Protein AF-A0A7V8VIJ5-F1 (afdb_monomer_lite)

Sequence (74 aa):
SWIRLPSATAEELTALREALRPARLQLTDAPAELRAELDPWDVAEGPELELMRRVKERFDPKRVLNPGIYVGGI

Structure (mmCIF, N/CA/C/O backbone):
data_AF-A0A7V8VIJ5-F1
#
_entry.id   AF-A0A7V8VIJ5-F1
#
loop_
_atom_site.group_PDB
_atom_site.id
_atom_site.type_symbol
_atom_site.label_atom_id
_atom_site.label_alt_id
_atom_site.label_comp_id
_atom_site.label_asym_id
_atom_site.label_entity_id
_atom_site.label_seq_id
_atom_site.pdbx_PDB_ins_code
_atom_site.Cartn_x
_atom_site.Cartn_y
_atom_site.Cartn_z
_atom_site.occupancy
_atom_site.B_iso_or_equiv
_atom_site.auth_seq_id
_atom_site.auth_comp_id
_atom_site.auth_asym_id
_atom_site.auth_atom_id
_atom_site.pdbx_PDB_model_num
ATOM 1 N N . SER A 1 1 ? -4.746 -3.599 -17.811 1.00 82.50 1 SER A N 1
ATOM 2 C CA . SER A 1 1 ? -4.990 -5.027 -18.095 1.00 82.50 1 SER A CA 1
ATOM 3 C C . SER A 1 1 ? -4.935 -5.785 -16.782 1.00 82.50 1 SER A C 1
ATOM 5 O O . SER A 1 1 ? -4.207 -5.336 -15.906 1.00 82.50 1 SER A O 1
ATOM 7 N N . TRP A 1 2 ? -5.692 -6.870 -16.622 1.00 88.75 2 TRP A N 1
ATOM 8 C CA . TRP A 1 2 ? -5.687 -7.680 -15.398 1.00 88.75 2 TRP A CA 1
ATOM 9 C C . TRP A 1 2 ? -4.868 -8.948 -15.626 1.00 88.75 2 TRP A C 1
ATOM 11 O O . TRP A 1 2 ? -5.052 -9.617 -16.640 1.00 88.75 2 TRP A O 1
ATOM 21 N N . ILE A 1 3 ? -3.972 -9.270 -14.694 1.00 90.56 3 ILE A N 1
ATOM 22 C CA . ILE A 1 3 ? -3.167 -10.495 -14.719 1.00 90.56 3 ILE A CA 1
ATOM 23 C C . ILE A 1 3 ? -3.434 -11.231 -13.412 1.00 90.56 3 ILE A C 1
ATOM 25 O O . ILE A 1 3 ? -3.378 -10.628 -12.342 1.00 90.56 3 ILE A O 1
ATOM 29 N N . ARG A 1 4 ? -3.732 -12.529 -13.498 1.00 92.50 4 ARG A N 1
ATOM 30 C CA . ARG A 1 4 ? -3.861 -13.401 -12.331 1.00 92.50 4 ARG A CA 1
ATOM 31 C C . ARG A 1 4 ? -2.638 -14.297 -12.256 1.00 92.50 4 ARG A C 1
ATOM 33 O O . ARG A 1 4 ? -2.379 -15.055 -13.186 1.00 92.50 4 ARG A O 1
ATOM 40 N N . LEU A 1 5 ? -1.928 -14.226 -11.140 1.00 91.94 5 LEU A N 1
ATOM 41 C CA . LEU A 1 5 ? -0.828 -15.126 -10.826 1.00 91.94 5 LEU A CA 1
ATOM 42 C C . LEU A 1 5 ? -1.356 -16.140 -9.800 1.00 91.94 5 LEU A C 1
ATOM 44 O O . LEU A 1 5 ? -1.770 -15.718 -8.721 1.00 91.94 5 LEU A O 1
ATOM 48 N N . PRO A 1 6 ? -1.432 -17.448 -10.124 1.00 90.19 6 PRO A N 1
ATOM 49 C CA . PRO A 1 6 ? -1.949 -18.462 -9.196 1.00 90.19 6 PRO A CA 1
ATOM 50 C C . PRO A 1 6 ? -1.138 -18.540 -7.899 1.00 90.19 6 PRO A C 1
ATOM 52 O O . PRO A 1 6 ? -1.679 -18.833 -6.838 1.00 90.19 6 PRO A O 1
ATOM 55 N N . SER A 1 7 ? 0.155 -18.257 -8.014 1.00 90.75 7 SER A N 1
ATOM 56 C CA . SER A 1 7 ? 1.112 -18.113 -6.931 1.00 90.75 7 SER A CA 1
ATOM 57 C C . SER A 1 7 ? 2.161 -17.098 -7.367 1.00 90.75 7 SER A C 1
ATOM 59 O O . SER A 1 7 ? 2.586 -17.126 -8.523 1.00 90.75 7 SER A O 1
ATOM 61 N N . ALA A 1 8 ? 2.567 -16.225 -6.456 1.00 92.88 8 ALA A N 1
ATOM 62 C CA . ALA A 1 8 ? 3.705 -15.334 -6.629 1.00 92.88 8 ALA A CA 1
ATOM 63 C C . ALA A 1 8 ? 4.277 -14.995 -5.252 1.00 92.88 8 ALA A C 1
ATOM 65 O O . ALA A 1 8 ? 3.522 -14.875 -4.282 1.00 92.88 8 ALA A O 1
ATOM 66 N N . THR A 1 9 ? 5.591 -14.836 -5.169 1.00 94.94 9 THR A N 1
ATOM 67 C CA . THR A 1 9 ? 6.263 -14.331 -3.968 1.00 94.94 9 THR A CA 1
ATOM 68 C C . THR A 1 9 ? 6.334 -12.802 -3.983 1.00 94.94 9 THR A C 1
ATOM 70 O O . THR A 1 9 ? 6.159 -12.159 -5.023 1.00 94.94 9 THR A O 1
ATOM 73 N N . ALA A 1 10 ? 6.612 -12.195 -2.826 1.00 93.81 10 ALA A N 1
ATOM 74 C CA . ALA A 1 10 ? 6.815 -10.750 -2.742 1.00 93.81 10 ALA A CA 1
ATOM 75 C C . ALA A 1 10 ? 8.009 -10.284 -3.599 1.00 93.81 10 ALA A C 1
ATOM 77 O O . ALA A 1 10 ? 7.959 -9.225 -4.230 1.00 93.81 10 ALA A O 1
ATOM 78 N N . GLU A 1 11 ? 9.059 -11.106 -3.671 1.00 95.38 11 GLU A N 1
A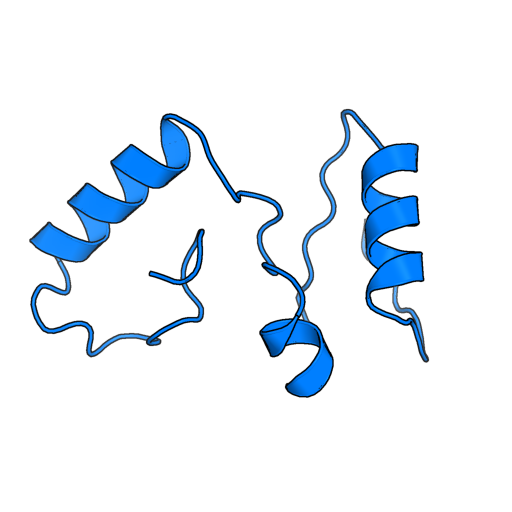TOM 79 C CA . GLU A 1 11 ? 10.255 -10.854 -4.475 1.00 95.38 11 GLU A CA 1
ATOM 80 C C . GLU A 1 11 ? 9.938 -10.848 -5.977 1.00 95.38 11 GLU A C 1
ATOM 82 O O . GLU A 1 11 ? 10.286 -9.897 -6.679 1.00 95.38 11 GLU A O 1
ATOM 87 N N . GLU A 1 12 ? 9.192 -11.845 -6.466 1.00 95.12 12 GLU A N 1
ATOM 88 C CA . GLU A 1 12 ? 8.775 -11.925 -7.875 1.00 95.12 12 GLU A CA 1
ATOM 89 C C . GLU A 1 12 ? 7.906 -10.730 -8.285 1.00 95.12 12 GLU A C 1
ATOM 91 O O . GLU A 1 12 ? 8.083 -10.159 -9.363 1.00 95.12 12 GLU A O 1
ATOM 96 N N . LEU A 1 13 ? 6.983 -10.312 -7.415 1.00 94.00 13 LEU A N 1
ATOM 97 C CA . LEU A 1 13 ? 6.119 -9.157 -7.664 1.00 94.00 13 LEU A CA 1
ATOM 98 C C . LEU A 1 13 ? 6.889 -7.836 -7.643 1.00 94.00 13 LEU A C 1
ATOM 100 O O . LEU A 1 13 ? 6.587 -6.939 -8.433 1.00 94.00 13 LEU A O 1
ATOM 104 N N . THR A 1 14 ? 7.895 -7.720 -6.778 1.00 92.94 14 THR A N 1
ATOM 105 C CA . THR A 1 14 ? 8.789 -6.557 -6.739 1.00 92.94 14 THR A CA 1
ATOM 106 C C . THR A 1 14 ? 9.615 -6.472 -8.021 1.00 92.94 14 THR A C 1
ATOM 108 O O . THR A 1 14 ? 9.657 -5.420 -8.658 1.00 92.94 14 THR A O 1
ATOM 111 N N . ALA A 1 15 ? 10.193 -7.590 -8.466 1.00 94.19 15 ALA A N 1
ATOM 112 C CA . ALA A 1 15 ? 10.919 -7.653 -9.731 1.00 94.19 15 ALA A 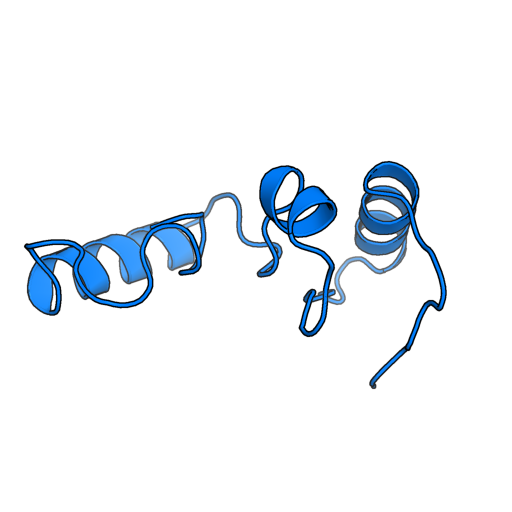CA 1
ATOM 113 C C . ALA A 1 15 ? 10.017 -7.301 -10.929 1.00 94.19 15 ALA A C 1
ATOM 115 O O . ALA A 1 15 ? 10.429 -6.562 -11.825 1.00 94.19 15 ALA A O 1
ATOM 116 N N . LEU A 1 16 ? 8.765 -7.772 -10.925 1.00 93.50 16 LEU A N 1
ATOM 117 C CA . LEU A 1 16 ? 7.793 -7.455 -11.969 1.00 93.50 16 LEU A CA 1
ATOM 118 C C . LEU A 1 16 ? 7.415 -5.965 -11.985 1.00 93.50 16 LEU A C 1
ATOM 120 O O . LEU A 1 16 ? 7.306 -5.383 -13.064 1.00 93.50 16 LEU A O 1
ATOM 124 N N . ARG A 1 17 ? 7.242 -5.334 -10.815 1.00 92.62 17 ARG A N 1
ATOM 125 C CA . ARG A 1 17 ? 7.011 -3.882 -10.700 1.00 92.62 17 ARG A CA 1
ATOM 126 C C . ARG A 1 17 ? 8.143 -3.084 -11.333 1.00 92.62 17 ARG A C 1
ATOM 128 O O . ARG A 1 17 ? 7.879 -2.201 -12.146 1.00 92.62 17 ARG A O 1
ATOM 135 N N . GLU A 1 18 ? 9.386 -3.427 -11.011 1.00 92.81 18 GLU A N 1
ATOM 136 C CA . GLU A 1 18 ? 10.560 -2.752 -11.568 1.00 92.81 18 GLU A CA 1
ATOM 137 C C . GLU A 1 18 ? 10.669 -2.941 -13.085 1.00 92.81 18 GLU A C 1
ATOM 139 O O . GLU A 1 18 ? 10.866 -1.971 -13.818 1.00 92.81 18 GLU A O 1
ATOM 144 N N . ALA A 1 19 ? 10.451 -4.164 -13.578 1.00 95.25 19 ALA A N 1
ATOM 145 C CA . ALA A 1 19 ? 10.517 -4.474 -15.006 1.00 95.25 19 ALA A CA 1
ATOM 146 C C . ALA A 1 19 ? 9.448 -3.752 -15.845 1.00 95.25 19 ALA A C 1
ATOM 148 O O . ALA A 1 19 ? 9.644 -3.537 -17.041 1.00 95.25 19 ALA A O 1
ATOM 149 N N . LEU A 1 20 ? 8.315 -3.391 -15.238 1.00 92.88 20 LEU A N 1
ATOM 150 C CA . LEU A 1 20 ? 7.207 -2.728 -15.923 1.00 92.88 20 LEU A CA 1
ATOM 151 C C . LEU A 1 20 ? 7.269 -1.201 -15.862 1.00 92.88 20 LEU A C 1
ATOM 153 O O . LEU A 1 20 ? 6.439 -0.551 -16.502 1.00 92.88 20 LEU A O 1
ATOM 157 N N . ARG A 1 21 ? 8.235 -0.598 -15.155 1.00 91.69 21 ARG A N 1
ATOM 158 C CA . ARG A 1 21 ? 8.347 0.866 -15.095 1.00 91.69 21 ARG A CA 1
ATOM 159 C C . ARG A 1 21 ? 8.441 1.480 -16.509 1.00 91.69 21 ARG A C 1
ATOM 161 O O . ARG A 1 21 ? 9.144 0.952 -17.366 1.00 91.69 21 ARG A O 1
ATOM 168 N N . PRO A 1 22 ? 7.753 2.613 -16.770 1.00 90.75 22 PRO A N 1
ATOM 169 C CA . PRO A 1 22 ? 7.016 3.444 -15.811 1.00 90.75 22 PRO A CA 1
ATOM 170 C C . PRO A 1 22 ? 5.564 2.997 -15.555 1.00 90.75 22 PRO A C 1
ATOM 172 O O . PRO A 1 22 ? 4.844 3.689 -14.835 1.00 90.75 22 PRO A O 1
ATOM 175 N N . ALA A 1 23 ? 5.102 1.885 -16.136 1.00 90.06 23 ALA A N 1
ATOM 176 C CA . ALA A 1 23 ? 3.768 1.369 -15.855 1.00 90.06 23 ALA A CA 1
ATOM 177 C C . ALA A 1 23 ? 3.662 0.912 -14.391 1.00 90.06 23 ALA A C 1
ATOM 179 O O . ALA A 1 23 ? 4.597 0.351 -13.824 1.00 90.06 23 ALA A O 1
ATOM 180 N N . ARG A 1 24 ? 2.506 1.174 -13.775 1.00 86.69 24 ARG A N 1
ATOM 181 C CA . ARG A 1 24 ? 2.224 0.828 -12.376 1.00 86.69 24 ARG A CA 1
ATOM 182 C C . ARG A 1 24 ? 1.561 -0.537 -12.276 1.00 86.69 24 ARG A C 1
ATOM 184 O O . ARG A 1 24 ? 0.712 -0.874 -13.105 1.00 86.69 24 ARG A O 1
ATOM 191 N N . LEU A 1 25 ? 1.898 -1.279 -11.224 1.00 89.81 25 LEU A N 1
ATOM 192 C CA . LEU A 1 25 ? 1.276 -2.558 -10.898 1.00 89.81 25 LEU A CA 1
ATOM 193 C C . LEU A 1 25 ? 0.695 -2.517 -9.485 1.00 89.81 25 LEU A C 1
ATOM 195 O O . LEU A 1 25 ? 1.418 -2.426 -8.491 1.00 89.81 25 LEU A O 1
ATOM 199 N N . GLN A 1 26 ? -0.628 -2.640 -9.420 1.00 89.50 26 GLN A N 1
ATOM 200 C CA . GLN A 1 26 ? -1.393 -2.655 -8.183 1.00 89.50 26 GLN A CA 1
ATOM 201 C C . GLN A 1 26 ? -1.803 -4.085 -7.814 1.00 89.50 26 GLN A C 1
ATOM 203 O O . GLN A 1 26 ? -2.290 -4.837 -8.661 1.00 89.50 26 GLN A O 1
ATOM 208 N N . LEU A 1 27 ? -1.655 -4.441 -6.539 1.00 91.06 27 LEU A N 1
ATOM 209 C CA . LEU A 1 27 ? -2.178 -5.689 -5.988 1.00 91.06 27 LEU A CA 1
ATOM 210 C C . LEU A 1 27 ? -3.630 -5.466 -5.569 1.00 91.06 27 LEU A C 1
ATOM 212 O O . 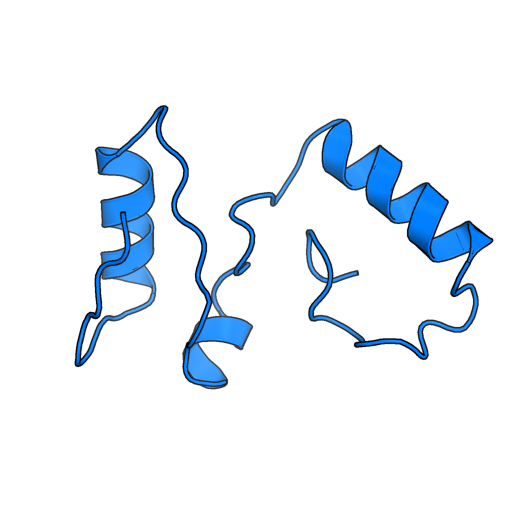LEU A 1 27 ? -3.932 -4.559 -4.798 1.00 91.06 27 LEU A O 1
ATOM 216 N N . THR A 1 28 ? -4.533 -6.286 -6.093 1.00 91.12 28 THR A N 1
ATOM 217 C CA . THR A 1 28 ? -5.985 -6.103 -5.919 1.00 91.12 28 THR A CA 1
ATOM 218 C C . THR A 1 28 ? -6.655 -7.272 -5.210 1.00 91.12 28 THR A C 1
ATOM 220 O O . THR A 1 28 ? -7.593 -7.054 -4.452 1.00 91.12 28 THR A O 1
ATOM 223 N N . ASP A 1 29 ? -6.140 -8.487 -5.398 1.00 90.81 29 ASP A N 1
ATOM 224 C CA . ASP A 1 29 ? -6.574 -9.700 -4.706 1.00 90.81 29 ASP A CA 1
ATOM 225 C C . ASP A 1 29 ? -5.331 -10.515 -4.328 1.00 90.81 29 ASP A C 1
ATOM 227 O O . ASP A 1 29 ? -4.752 -11.217 -5.159 1.00 90.81 29 ASP A O 1
ATOM 231 N N . AL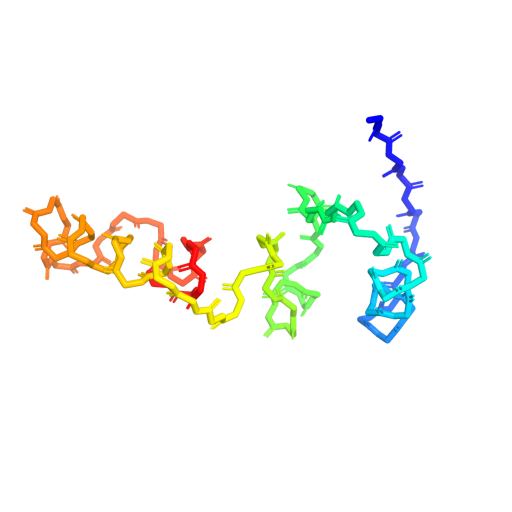A A 1 30 ? -4.852 -10.320 -3.098 1.00 90.38 30 ALA A N 1
ATOM 232 C CA . ALA A 1 30 ? -3.627 -10.928 -2.593 1.00 90.38 30 ALA A CA 1
ATOM 233 C C . ALA A 1 30 ? -3.844 -11.522 -1.187 1.00 90.38 30 ALA A C 1
ATOM 235 O O . ALA A 1 30 ? -4.538 -10.903 -0.362 1.00 90.38 30 ALA A O 1
ATOM 236 N N . PRO A 1 31 ? -3.229 -12.685 -0.883 1.00 90.94 31 PRO A N 1
ATOM 237 C CA . PRO A 1 31 ? -3.222 -13.259 0.462 1.00 90.94 31 PRO A CA 1
ATOM 238 C C . PRO A 1 31 ? -2.731 -12.262 1.519 1.00 90.94 31 PRO A C 1
ATOM 240 O O . PRO A 1 31 ? -2.011 -11.309 1.211 1.00 90.94 31 PRO A O 1
ATOM 243 N N . ALA A 1 32 ? -3.151 -12.452 2.772 1.00 87.38 32 ALA A N 1
ATOM 244 C CA . ALA A 1 32 ? -2.835 -11.521 3.857 1.00 87.38 32 ALA A CA 1
ATOM 245 C C . ALA A 1 32 ? -1.326 -11.415 4.109 1.00 87.38 32 ALA A C 1
ATOM 247 O O . ALA A 1 32 ? -0.833 -10.330 4.394 1.00 87.38 32 ALA A O 1
ATOM 248 N N . GLU A 1 33 ? -0.611 -12.522 3.935 1.00 89.56 33 GLU A N 1
ATOM 249 C CA . GLU A 1 33 ? 0.838 -12.640 4.068 1.00 89.56 33 GLU A CA 1
ATOM 250 C C . GLU A 1 33 ? 1.533 -11.709 3.068 1.00 89.56 33 GLU A C 1
ATOM 252 O O . GLU A 1 33 ? 2.345 -10.869 3.440 1.00 89.56 33 GLU A O 1
ATOM 257 N N . LEU A 1 34 ? 1.101 -11.753 1.806 1.00 90.62 34 LEU A N 1
ATOM 258 C CA . LEU A 1 34 ? 1.662 -10.919 0.748 1.00 90.62 34 LEU A CA 1
ATOM 259 C C . LEU A 1 34 ? 1.339 -9.430 0.949 1.00 90.62 34 LEU A C 1
ATOM 261 O O . LEU A 1 34 ? 2.174 -8.571 0.682 1.00 90.62 34 LEU A O 1
ATOM 265 N N . ARG A 1 35 ? 0.134 -9.117 1.446 1.00 86.31 35 ARG A N 1
ATOM 266 C CA . ARG A 1 35 ? -0.277 -7.740 1.780 1.00 86.31 35 ARG A CA 1
ATOM 267 C C . ARG A 1 35 ? 0.429 -7.182 3.016 1.00 86.31 35 ARG A C 1
ATOM 269 O O . ARG A 1 35 ? 0.455 -5.968 3.179 1.00 86.31 35 ARG A O 1
ATOM 276 N N . ALA A 1 36 ? 0.959 -8.037 3.889 1.00 85.31 36 ALA A N 1
ATOM 277 C CA . ALA A 1 36 ? 1.765 -7.611 5.028 1.00 85.31 36 ALA A CA 1
ATOM 278 C C . ALA A 1 36 ? 3.195 -7.229 4.609 1.00 85.31 36 ALA A C 1
ATOM 280 O O . ALA A 1 36 ? 3.822 -6.404 5.267 1.00 85.31 36 ALA A O 1
ATOM 281 N N . GLU A 1 37 ? 3.695 -7.812 3.516 1.00 89.25 37 GLU A N 1
ATOM 282 C CA . GLU A 1 37 ? 5.049 -7.575 3.001 1.00 89.25 37 GLU A CA 1
ATOM 283 C C . GLU A 1 37 ? 5.107 -6.481 1.926 1.00 89.25 37 GLU A C 1
ATOM 285 O O . GLU A 1 37 ? 6.103 -5.766 1.827 1.00 89.25 37 GLU A O 1
ATOM 290 N N . LEU A 1 38 ? 4.050 -6.334 1.120 1.00 88.62 38 LEU A N 1
ATOM 291 C CA . LEU A 1 38 ? 4.004 -5.393 0.003 1.00 88.62 38 LEU A CA 1
ATOM 292 C C . LEU A 1 38 ? 2.872 -4.379 0.143 1.00 88.62 38 LEU A C 1
ATOM 294 O O . LEU A 1 38 ? 1.713 -4.748 0.333 1.00 88.62 38 LEU A O 1
ATOM 298 N N . ASP A 1 39 ? 3.188 -3.103 -0.105 1.00 85.88 39 ASP A N 1
ATOM 299 C CA . ASP A 1 39 ? 2.164 -2.083 -0.328 1.00 85.88 39 ASP A CA 1
ATOM 300 C C . ASP A 1 39 ? 1.360 -2.437 -1.592 1.00 85.88 39 ASP A C 1
ATOM 302 O O . ASP A 1 39 ? 1.941 -2.523 -2.687 1.00 85.88 39 ASP A O 1
ATOM 306 N N . PRO A 1 40 ? 0.035 -2.644 -1.491 1.00 88.44 40 PRO A N 1
ATOM 307 C CA . PRO A 1 40 ? -0.775 -2.993 -2.644 1.00 88.44 40 PRO A CA 1
ATOM 308 C C . PRO A 1 40 ? -0.854 -1.870 -3.677 1.00 88.44 40 PRO A C 1
ATOM 310 O O . PRO A 1 40 ? -1.067 -2.165 -4.853 1.00 88.44 40 PRO A O 1
ATOM 313 N N . TRP A 1 41 ? -0.644 -0.614 -3.273 1.00 86.19 41 TRP A N 1
ATOM 314 C CA . TRP A 1 41 ? -0.801 0.562 -4.129 1.00 86.19 41 TRP A CA 1
ATOM 315 C C . TRP A 1 41 ? 0.435 0.898 -4.966 1.00 86.19 41 TRP A C 1
ATOM 317 O O . TRP A 1 41 ? 0.286 1.595 -5.967 1.00 86.19 41 TRP A O 1
ATOM 327 N N . ASP A 1 42 ? 1.613 0.374 -4.606 1.00 85.81 42 ASP A N 1
ATOM 328 C CA . ASP A 1 42 ? 2.902 0.748 -5.214 1.00 85.81 42 ASP A CA 1
ATOM 329 C C . ASP A 1 42 ? 3.210 2.255 -5.048 1.00 85.81 42 ASP A C 1
ATOM 331 O O . ASP A 1 42 ? 3.746 2.918 -5.939 1.00 85.81 42 ASP A O 1
ATOM 335 N N . VAL A 1 43 ? 2.823 2.812 -3.894 1.00 81.75 43 VAL A N 1
ATOM 336 C CA . VAL A 1 43 ? 2.998 4.217 -3.500 1.00 81.75 43 VAL A CA 1
ATOM 337 C C . VAL A 1 43 ? 3.573 4.261 -2.081 1.00 81.75 43 VAL A C 1
ATOM 339 O O . VAL A 1 43 ? 2.872 4.516 -1.100 1.00 81.75 43 VAL A O 1
ATOM 342 N N . ALA A 1 44 ? 4.878 4.008 -1.974 1.00 70.94 44 ALA A N 1
ATOM 343 C CA . ALA A 1 44 ? 5.589 4.027 -0.693 1.00 70.94 44 ALA A CA 1
ATOM 344 C C . ALA A 1 44 ? 5.964 5.449 -0.224 1.00 70.94 44 ALA A C 1
ATOM 346 O O . ALA A 1 44 ? 6.043 5.709 0.975 1.00 70.94 44 ALA A O 1
ATOM 347 N N . GLU A 1 45 ? 6.182 6.380 -1.157 1.00 80.25 45 GLU A N 1
ATOM 348 C CA . GLU A 1 45 ? 6.624 7.751 -0.886 1.00 80.25 45 GLU A CA 1
ATOM 349 C C . GLU A 1 45 ? 6.153 8.721 -1.983 1.00 80.25 45 GLU A C 1
ATOM 351 O O . GLU A 1 45 ? 5.784 8.294 -3.077 1.00 80.25 45 GLU A O 1
ATOM 356 N N . GLY A 1 46 ? 6.157 10.027 -1.690 1.00 86.88 46 GLY A N 1
ATOM 357 C CA . GLY A 1 46 ? 5.831 11.080 -2.659 1.00 86.88 46 GLY A CA 1
ATOM 358 C C . GLY A 1 46 ? 4.768 12.085 -2.190 1.00 86.88 46 GLY A C 1
ATOM 359 O O . GLY A 1 46 ? 4.130 11.892 -1.147 1.00 86.88 46 GLY A O 1
ATOM 360 N N . PRO A 1 47 ? 4.568 13.186 -2.942 1.00 90.50 47 PRO A N 1
ATOM 361 C CA . PRO A 1 47 ? 3.583 14.222 -2.614 1.00 90.50 47 PRO A CA 1
ATOM 362 C C . PRO A 1 47 ? 2.135 13.700 -2.589 1.00 90.50 47 PRO A C 1
ATOM 364 O O . PRO A 1 47 ? 1.286 14.256 -1.890 1.00 90.50 47 PRO A O 1
ATOM 367 N N . GLU A 1 48 ? 1.844 12.618 -3.308 1.00 87.56 48 GLU A N 1
ATOM 368 C CA . GLU A 1 48 ? 0.544 11.951 -3.325 1.00 87.56 48 GLU A CA 1
ATOM 369 C C . GLU A 1 48 ? 0.239 11.308 -1.970 1.00 87.56 48 GLU A C 1
ATOM 371 O O . GLU A 1 48 ? -0.871 11.457 -1.457 1.00 87.56 48 GLU A O 1
ATOM 376 N N . LEU A 1 49 ? 1.228 10.654 -1.349 1.00 90.00 49 LEU A N 1
ATOM 377 C CA . LEU A 1 49 ? 1.068 10.054 -0.024 1.00 90.00 49 LEU A CA 1
ATOM 378 C C . LEU A 1 49 ? 0.816 11.128 1.041 1.00 90.00 49 LEU A C 1
ATOM 380 O O . LEU A 1 49 ? -0.051 10.962 1.898 1.00 90.00 49 LEU A O 1
ATOM 384 N N . GLU A 1 50 ? 1.513 12.260 0.958 1.00 92.69 50 GLU A N 1
ATOM 385 C CA . GLU A 1 50 ? 1.291 13.383 1.872 1.00 92.69 50 GLU A CA 1
ATOM 386 C C . GLU A 1 50 ? -0.112 13.989 1.705 1.00 92.69 50 GLU A C 1
ATOM 388 O O . GLU A 1 50 ? -0.801 14.299 2.680 1.00 92.69 50 GLU A O 1
ATOM 393 N N . LEU A 1 51 ? -0.606 14.088 0.467 1.00 93.38 51 LEU A N 1
ATOM 394 C CA . LEU A 1 51 ? -2.000 14.448 0.223 1.00 93.38 51 LEU A CA 1
ATOM 395 C C . LEU A 1 51 ? -2.962 13.446 0.884 1.00 93.38 51 LEU A C 1
ATOM 397 O O . LEU A 1 51 ? -3.892 13.880 1.567 1.00 93.38 51 LEU A O 1
ATOM 401 N N . MET A 1 52 ? -2.737 12.139 0.722 1.00 93.25 52 MET A N 1
ATOM 402 C CA . MET A 1 52 ? -3.596 11.100 1.305 1.00 93.25 52 MET A CA 1
ATOM 403 C C . MET A 1 52 ? -3.575 11.107 2.838 1.00 93.25 52 MET A C 1
ATOM 405 O O . MET A 1 52 ? -4.627 10.928 3.451 1.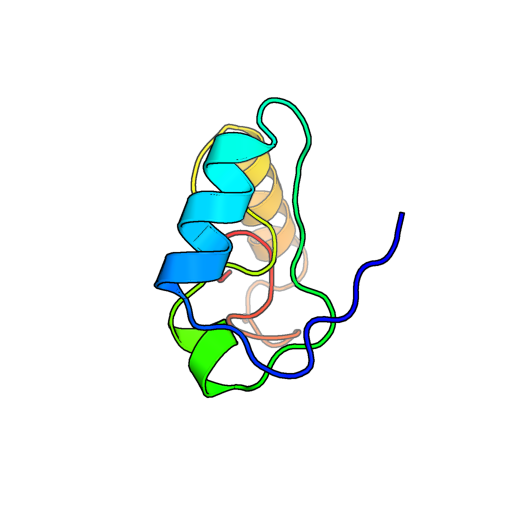00 93.25 52 MET A O 1
ATOM 409 N N . ARG A 1 53 ? -2.432 11.397 3.473 1.00 92.88 53 ARG A N 1
ATOM 410 C CA . ARG A 1 53 ? -2.335 11.574 4.933 1.00 92.88 53 ARG A CA 1
ATOM 411 C C . ARG A 1 53 ? -3.240 12.689 5.434 1.00 92.88 53 ARG A C 1
ATOM 413 O O . ARG A 1 53 ? -4.054 12.449 6.320 1.00 92.88 53 ARG A O 1
ATOM 420 N N . ARG A 1 54 ? -3.196 13.865 4.806 1.00 95.31 54 ARG A N 1
ATOM 421 C CA . ARG A 1 54 ? -4.070 14.995 5.177 1.00 95.31 54 ARG A CA 1
ATOM 422 C C . ARG A 1 54 ? -5.552 14.678 4.967 1.00 95.31 54 ARG A C 1
ATOM 424 O O . ARG A 1 54 ? -6.393 15.084 5.768 1.00 95.31 54 ARG A O 1
ATOM 431 N N . VAL A 1 55 ? -5.889 13.937 3.905 1.00 95.06 55 VAL A N 1
ATOM 432 C CA . VAL A 1 55 ? -7.258 13.440 3.680 1.00 95.06 55 VAL A CA 1
ATOM 433 C C . VAL A 1 55 ? -7.671 12.507 4.823 1.00 95.06 55 VAL A C 1
ATOM 435 O O . VAL A 1 55 ? -8.729 12.705 5.421 1.00 95.06 55 VAL A O 1
ATOM 438 N N . LYS A 1 56 ? -6.823 11.536 5.179 1.00 94.50 56 LYS A N 1
ATOM 439 C CA . LYS A 1 56 ? -7.080 10.584 6.265 1.00 94.50 56 LYS A CA 1
ATOM 440 C C . LYS A 1 56 ? -7.247 11.289 7.611 1.00 94.50 56 LYS A C 1
ATOM 442 O O . LYS A 1 56 ? -8.210 11.019 8.316 1.00 94.50 56 LYS A O 1
ATOM 447 N N . GLU A 1 57 ? -6.389 12.252 7.932 1.00 95.25 57 GLU A N 1
ATOM 448 C CA . GLU A 1 57 ? -6.481 13.056 9.157 1.00 95.25 57 GLU A CA 1
ATOM 449 C C . GLU A 1 57 ? -7.779 13.863 9.236 1.00 95.25 57 GLU A C 1
ATOM 451 O O . GLU A 1 57 ? -8.381 13.976 10.305 1.00 95.25 57 GLU A O 1
ATOM 456 N N . ARG A 1 58 ? -8.241 14.415 8.108 1.00 97.19 58 ARG A N 1
ATOM 457 C CA . ARG A 1 58 ? -9.447 15.246 8.080 1.00 97.19 58 ARG A CA 1
ATOM 458 C C . ARG A 1 58 ? -10.733 14.432 8.184 1.00 97.19 58 ARG A C 1
ATOM 460 O O . ARG A 1 58 ? -11.672 14.889 8.836 1.00 97.19 58 ARG A O 1
ATOM 467 N N . PHE A 1 59 ? -10.787 13.278 7.521 1.00 96.06 59 PHE A N 1
ATOM 468 C CA . PHE A 1 59 ? -12.022 12.508 7.336 1.00 96.06 59 PHE A CA 1
ATOM 469 C C . PHE A 1 59 ? -12.094 11.220 8.166 1.00 96.06 59 PHE A 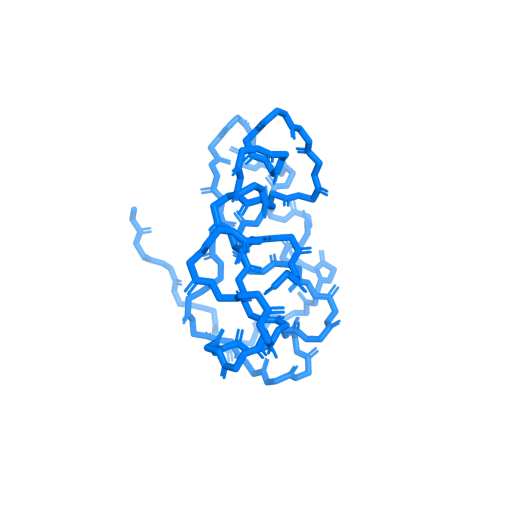C 1
ATOM 471 O O . PHE A 1 59 ? -13.191 10.723 8.404 1.00 96.06 59 PHE A O 1
ATOM 478 N N . ASP A 1 60 ? -10.968 10.705 8.655 1.00 95.94 60 ASP A N 1
ATOM 479 C CA . ASP A 1 60 ? -10.897 9.561 9.567 1.00 95.94 60 ASP A CA 1
ATOM 480 C C . ASP A 1 60 ? -9.835 9.783 10.665 1.00 95.94 60 ASP A C 1
ATOM 482 O O . ASP A 1 60 ? -8.871 9.020 10.795 1.00 95.94 60 ASP A O 1
ATOM 486 N N . PRO A 1 61 ? -10.000 10.827 11.501 1.00 95.00 61 PRO A N 1
ATOM 487 C CA . PRO A 1 61 ? -9.024 11.180 12.535 1.00 95.00 61 PRO A CA 1
ATOM 488 C C . PRO A 1 61 ? -8.813 10.072 13.575 1.00 95.00 61 PRO A C 1
ATOM 490 O O . PRO A 1 61 ? -7.802 10.054 14.273 1.00 95.00 61 PRO A O 1
ATOM 493 N N . LYS A 1 62 ? -9.771 9.148 13.700 1.00 94.62 62 LYS A N 1
ATOM 494 C CA . LYS A 1 62 ? -9.709 8.011 14.626 1.00 94.62 62 LYS A CA 1
ATOM 495 C C . LYS A 1 62 ? -9.164 6.732 13.975 1.00 94.62 62 LYS A C 1
ATOM 497 O O . LYS A 1 62 ? -9.081 5.725 14.669 1.00 94.62 62 LYS A O 1
ATOM 502 N N . ARG A 1 63 ? -8.791 6.768 12.687 1.00 90.12 63 ARG A N 1
ATOM 503 C CA . ARG A 1 63 ? -8.275 5.625 11.908 1.00 90.12 63 ARG A CA 1
ATOM 504 C C . ARG A 1 63 ? -9.170 4.381 11.976 1.00 90.12 63 ARG A C 1
ATOM 506 O O . ARG A 1 63 ? -8.688 3.261 12.119 1.00 90.12 63 ARG A O 1
ATOM 513 N N . VAL A 1 64 ? -10.484 4.580 11.908 1.00 94.06 64 VAL A N 1
ATOM 514 C CA . VAL A 1 64 ? -11.481 3.503 12.012 1.00 94.06 64 VAL A CA 1
ATOM 515 C C . VAL A 1 64 ? -11.721 2.830 10.661 1.00 94.06 64 VAL A C 1
ATOM 517 O O . VAL A 1 64 ? -12.038 1.644 10.605 1.00 94.06 64 VAL A O 1
ATOM 520 N N . LEU A 1 65 ? -11.580 3.562 9.557 1.00 91.00 65 LEU A N 1
ATOM 521 C CA . LEU A 1 65 ? -11.918 3.066 8.227 1.00 91.00 65 LEU A CA 1
ATOM 522 C C . LEU A 1 65 ? -10.718 2.344 7.606 1.00 91.00 65 LEU A C 1
ATOM 524 O O . LEU A 1 65 ? -9.738 2.987 7.245 1.00 91.00 65 LEU A O 1
ATOM 528 N N . ASN A 1 66 ? -10.816 1.026 7.420 1.00 86.00 66 ASN A N 1
ATOM 529 C CA . ASN A 1 66 ? -9.818 0.203 6.714 1.00 86.00 66 ASN A CA 1
ATOM 530 C C . ASN A 1 66 ? -8.364 0.424 7.194 1.00 86.00 66 ASN A C 1
ATOM 532 O O . ASN A 1 66 ? -7.511 0.816 6.393 1.00 86.00 66 ASN A O 1
ATOM 536 N N . PRO A 1 67 ? -8.076 0.202 8.489 1.00 85.25 67 PRO A N 1
ATOM 537 C CA . PRO A 1 67 ? -6.758 0.462 9.064 1.00 85.25 67 PRO A CA 1
ATOM 538 C C . PRO A 1 67 ? -5.663 -0.355 8.367 1.00 85.25 67 PRO A C 1
ATOM 540 O O . PRO A 1 67 ? -5.807 -1.564 8.190 1.00 85.25 67 PRO A O 1
ATOM 543 N N . GLY A 1 68 ? -4.568 0.309 7.986 1.00 81.75 68 GLY A N 1
ATOM 544 C CA . GLY A 1 68 ? -3.376 -0.337 7.426 1.00 81.75 68 GLY A CA 1
ATOM 545 C C . GLY A 1 68 ? -3.508 -0.797 5.972 1.00 81.75 68 GLY A C 1
ATOM 546 O O . GLY A 1 68 ? -2.582 -1.402 5.445 1.00 81.75 68 GLY A O 1
ATOM 547 N N . ILE A 1 69 ? -4.647 -0.535 5.322 1.00 82.69 69 ILE A N 1
ATOM 548 C CA . ILE A 1 69 ? -4.920 -0.948 3.934 1.00 82.69 69 ILE A CA 1
ATOM 549 C C . ILE A 1 69 ? -4.938 0.260 2.986 1.00 82.69 69 ILE A C 1
ATOM 551 O O . ILE A 1 69 ? -4.828 0.093 1.766 1.00 82.69 69 ILE A O 1
ATOM 555 N N . TYR A 1 70 ? -5.084 1.483 3.507 1.00 86.00 70 TYR A N 1
ATOM 556 C CA . TYR A 1 70 ? -5.065 2.670 2.659 1.00 86.00 70 TYR A CA 1
ATOM 557 C C . TYR A 1 70 ? -3.649 2.964 2.144 1.00 86.00 70 TYR A C 1
ATOM 559 O O . TYR A 1 70 ? -2.672 2.355 2.576 1.00 86.00 70 TYR A O 1
ATOM 567 N N . VAL A 1 71 ? -3.550 3.872 1.171 1.00 85.81 71 VAL A N 1
ATOM 568 C CA . VAL A 1 71 ? -2.306 4.191 0.448 1.00 85.81 71 VAL A CA 1
ATOM 569 C C . VAL A 1 71 ? -1.151 4.459 1.418 1.00 85.81 71 VAL A C 1
ATOM 571 O O . VAL A 1 71 ? -1.289 5.279 2.324 1.00 85.81 71 VAL A O 1
ATOM 574 N N . GLY A 1 72 ? -0.020 3.770 1.237 1.00 82.94 72 GLY A N 1
ATOM 575 C CA . GLY A 1 72 ? 1.140 3.884 2.129 1.00 82.94 72 GLY A CA 1
ATOM 576 C C . GLY A 1 72 ? 0.904 3.357 3.551 1.00 82.94 72 GLY A C 1
ATOM 577 O O . GLY A 1 72 ? 1.571 3.803 4.484 1.00 82.94 72 GLY A O 1
ATOM 578 N N . GLY A 1 73 ? -0.058 2.447 3.731 1.00 82.44 73 GLY A N 1
ATOM 579 C CA . GLY A 1 73 ? -0.361 1.787 5.004 1.00 82.44 73 GLY A CA 1
ATOM 580 C C . GLY A 1 73 ? -1.101 2.656 6.026 1.00 82.44 73 GLY A C 1
ATOM 581 O O . GLY A 1 73 ? -1.045 2.357 7.221 1.00 82.44 73 GLY A O 1
ATOM 582 N N . ILE A 1 74 ? -1.753 3.743 5.594 1.00 85.50 74 ILE A N 1
ATOM 583 C CA . ILE A 1 74 ? -2.418 4.711 6.493 1.00 85.50 74 ILE A CA 1
ATOM 584 C C . ILE A 1 74 ? -3.890 4.398 6.795 1.00 85.50 74 ILE A C 1
ATOM 586 O O . ILE A 1 74 ? -4.484 3.478 6.190 1.00 85.50 74 ILE A O 1
#

Secondary structure (DSSP, 8-state):
-----SS--HHHHHHHHHHTTTS-----S--HHHHHHS-TTS-SSSHHHHHHHHHHHHH-TT--SSTTTSGGG-

Radius of gyration: 13.65 Å; chains: 1; bounding box: 23×34×33 Å

Foldseek 3Di:
DDDDDVDDDLVRVVVVQVVPPPDHAAADDDDPVSVVVDQRRSPQDDPVVVVVVVVCCVPPVVCPPPQLNPGNGD

pLDDT: mean 89.95, std 4.62, range [70.94, 97.19]